Protein AF-D0NWH3-F1 (afdb_monomer_lite)

Sequence (85 aa):
MVKNLATVQVEDLVWRAQAAESEAEFNSCLSMIGLTCPAAENFLRGIDPRAWTLFCAAQQLKLYGWNSTLFSAGPPFHNDNRQVT

Structure (mmCIF, N/CA/C/O backbone):
data_AF-D0NWH3-F1
#
_entry.id   AF-D0NWH3-F1
#
loop_
_atom_site.group_PDB
_atom_site.id
_atom_site.type_symbol
_atom_site.label_atom_id
_atom_site.label_alt_id
_atom_site.label_comp_id
_atom_site.label_asym_id
_atom_site.label_entity_id
_atom_site.label_seq_id
_atom_site.pdbx_PDB_ins_code
_atom_site.Cartn_x
_atom_site.Cartn_y
_atom_site.Cartn_z
_atom_site.occupancy
_atom_site.B_iso_or_equiv
_atom_site.auth_seq_id
_atom_site.auth_comp_id
_atom_site.auth_asym_id
_atom_site.auth_atom_id
_atom_site.pdbx_PDB_model_num
ATOM 1 N N . MET A 1 1 ? 25.671 -14.098 -0.476 1.00 48.28 1 MET A N 1
ATOM 2 C CA . MET A 1 1 ? 24.682 -13.699 -1.499 1.00 48.28 1 MET A CA 1
ATOM 3 C C . MET A 1 1 ? 24.442 -12.205 -1.327 1.00 48.28 1 MET A C 1
ATOM 5 O O . MET A 1 1 ? 23.852 -11.815 -0.329 1.00 48.28 1 MET A O 1
ATOM 9 N N . VAL A 1 2 ? 25.019 -11.364 -2.188 1.00 53.28 2 VAL A N 1
ATOM 10 C CA . VAL A 1 2 ? 24.868 -9.902 -2.088 1.00 53.28 2 VAL A CA 1
ATOM 11 C C . VAL A 1 2 ? 23.485 -9.560 -2.634 1.00 53.28 2 VAL A C 1
ATOM 13 O O . VAL A 1 2 ? 23.241 -9.729 -3.826 1.00 53.28 2 VAL A O 1
ATOM 16 N N . LYS A 1 3 ? 22.552 -9.163 -1.763 1.00 57.34 3 LYS A N 1
ATOM 17 C CA . LYS A 1 3 ? 21.257 -8.640 -2.211 1.00 57.34 3 LYS A CA 1
ATOM 18 C C . LYS A 1 3 ? 21.518 -7.342 -2.974 1.00 57.34 3 LYS A C 1
ATOM 20 O O . LYS A 1 3 ? 22.297 -6.507 -2.518 1.00 57.34 3 LYS A O 1
ATOM 25 N N . ASN A 1 4 ? 20.894 -7.182 -4.137 1.00 72.62 4 ASN A N 1
ATOM 26 C CA . ASN A 1 4 ? 21.005 -5.948 -4.906 1.00 72.62 4 ASN A CA 1
ATOM 27 C C . ASN A 1 4 ? 20.447 -4.794 -4.059 1.00 72.62 4 ASN A C 1
ATOM 29 O O . ASN A 1 4 ? 19.333 -4.901 -3.548 1.00 72.62 4 ASN A O 1
ATOM 33 N N . LEU A 1 5 ? 21.184 -3.693 -3.908 1.00 64.38 5 LEU A N 1
ATOM 34 C CA . LEU A 1 5 ? 20.755 -2.571 -3.060 1.00 64.38 5 LEU A CA 1
ATOM 35 C C . LEU A 1 5 ? 19.375 -2.037 -3.488 1.00 64.38 5 LEU A C 1
ATOM 37 O O . LEU A 1 5 ? 18.525 -1.777 -2.644 1.00 64.38 5 LEU A O 1
ATOM 41 N N . ALA A 1 6 ? 19.120 -2.000 -4.799 1.00 67.56 6 ALA A N 1
ATOM 42 C CA . ALA A 1 6 ? 17.823 -1.637 -5.368 1.00 67.56 6 ALA A CA 1
ATOM 43 C C . ALA A 1 6 ? 16.689 -2.584 -4.931 1.00 67.56 6 ALA A C 1
ATOM 45 O O . ALA A 1 6 ? 15.587 -2.135 -4.640 1.00 67.56 6 ALA A O 1
ATOM 46 N N . THR A 1 7 ? 16.957 -3.892 -4.822 1.00 72.12 7 THR A N 1
ATOM 47 C CA . THR A 1 7 ? 15.945 -4.861 -4.364 1.00 72.12 7 THR A CA 1
ATOM 48 C C . THR A 1 7 ? 15.607 -4.693 -2.886 1.00 72.12 7 THR A C 1
ATOM 50 O O . THR A 1 7 ? 14.447 -4.823 -2.520 1.00 72.12 7 THR A O 1
ATOM 53 N N . VAL A 1 8 ? 16.591 -4.330 -2.055 1.00 74.69 8 VAL A N 1
ATOM 54 C CA . VAL A 1 8 ? 16.378 -4.069 -0.620 1.00 74.69 8 VAL A CA 1
ATOM 55 C C . VAL A 1 8 ? 15.561 -2.791 -0.414 1.00 74.69 8 VAL A C 1
ATOM 57 O O . VAL A 1 8 ? 14.683 -2.755 0.439 1.00 74.69 8 VAL A O 1
ATOM 60 N N . GLN A 1 9 ? 15.811 -1.755 -1.220 1.00 80.31 9 GLN A N 1
ATOM 61 C CA . GLN A 1 9 ? 15.056 -0.499 -1.152 1.00 80.31 9 GLN A CA 1
ATOM 62 C C . GLN A 1 9 ? 13.597 -0.666 -1.589 1.00 80.31 9 GLN A C 1
ATOM 64 O O . GLN A 1 9 ? 12.702 -0.133 -0.941 1.00 80.31 9 GLN A O 1
ATOM 69 N N . VAL A 1 10 ? 13.342 -1.430 -2.655 1.00 83.94 10 VAL A N 1
ATOM 70 C CA . VAL A 1 10 ? 11.967 -1.719 -3.094 1.00 83.94 10 VAL A CA 1
ATOM 71 C C . VAL A 1 10 ? 11.221 -2.547 -2.045 1.00 83.94 10 VAL A C 1
ATOM 73 O O . VAL A 1 10 ? 10.060 -2.261 -1.775 1.00 83.94 10 VAL A O 1
ATOM 76 N N . GLU A 1 11 ? 11.878 -3.526 -1.419 1.00 87.75 11 GLU A N 1
ATOM 77 C CA . GLU A 1 11 ? 11.287 -4.334 -0.344 1.00 87.75 11 GLU A CA 1
ATOM 78 C C . GLU A 1 11 ? 10.863 -3.469 0.858 1.00 87.75 11 GLU A C 1
ATOM 80 O O . GLU A 1 11 ? 9.730 -3.583 1.323 1.00 87.75 11 GLU A O 1
ATOM 85 N N . ASP A 1 12 ? 11.722 -2.549 1.311 1.00 89.25 12 ASP A N 1
ATOM 86 C CA . ASP A 1 12 ? 11.394 -1.608 2.395 1.00 89.25 12 ASP A CA 1
ATOM 87 C C . ASP A 1 12 ? 10.187 -0.722 2.044 1.00 89.25 12 ASP A C 1
ATOM 89 O O . ASP A 1 12 ? 9.254 -0.570 2.835 1.00 89.25 12 ASP A O 1
ATOM 93 N N . LEU A 1 13 ? 10.153 -0.196 0.816 1.00 90.38 13 LEU A N 1
ATOM 94 C CA . LEU A 1 13 ? 9.040 0.624 0.341 1.00 90.38 13 LEU A CA 1
ATOM 95 C C . LEU A 1 13 ? 7.721 -0.157 0.261 1.00 90.38 13 LEU A C 1
ATOM 97 O O . LEU A 1 13 ? 6.666 0.419 0.531 1.00 90.38 13 LEU A O 1
ATOM 101 N N . VAL A 1 14 ? 7.758 -1.451 -0.071 1.00 90.06 14 VAL A N 1
ATOM 102 C CA . VAL A 1 14 ? 6.564 -2.314 -0.082 1.00 90.06 14 VAL A CA 1
ATOM 103 C C . VAL A 1 14 ? 6.027 -2.516 1.333 1.00 90.06 14 VAL A C 1
ATOM 105 O O . VAL A 1 14 ? 4.823 -2.363 1.548 1.00 90.06 14 VAL A O 1
ATOM 108 N N . TRP A 1 15 ? 6.897 -2.784 2.312 1.00 91.50 15 TRP A N 1
ATOM 109 C CA . TRP A 1 15 ? 6.479 -2.900 3.714 1.00 91.50 15 TRP A CA 1
ATOM 110 C C . TRP A 1 15 ? 5.873 -1.600 4.242 1.00 91.50 15 TRP A C 1
ATOM 112 O O . TRP A 1 15 ? 4.849 -1.621 4.926 1.00 91.50 15 TRP A O 1
ATOM 122 N N . ARG A 1 16 ? 6.454 -0.457 3.868 1.00 90.81 16 ARG A N 1
ATOM 123 C CA . ARG A 1 16 ? 5.911 0.862 4.212 1.00 90.81 16 ARG A CA 1
ATOM 124 C C . ARG A 1 16 ? 4.570 1.141 3.540 1.00 90.81 16 ARG A C 1
ATOM 126 O O . ARG A 1 16 ? 3.686 1.686 4.189 1.00 90.81 16 ARG A O 1
ATOM 133 N N . ALA A 1 17 ? 4.391 0.740 2.280 1.00 91.62 17 ALA A N 1
ATOM 134 C CA . ALA A 1 17 ? 3.106 0.855 1.593 1.00 91.62 17 ALA A CA 1
ATOM 135 C C . ALA A 1 17 ? 2.024 0.010 2.284 1.00 91.62 17 ALA A C 1
ATOM 137 O O . ALA A 1 17 ? 0.903 0.474 2.475 1.00 91.62 17 ALA A O 1
ATOM 138 N N . GLN A 1 18 ? 2.364 -1.205 2.717 1.00 90.50 18 GLN A N 1
ATOM 139 C CA . GLN A 1 18 ? 1.452 -2.062 3.472 1.00 90.50 18 GLN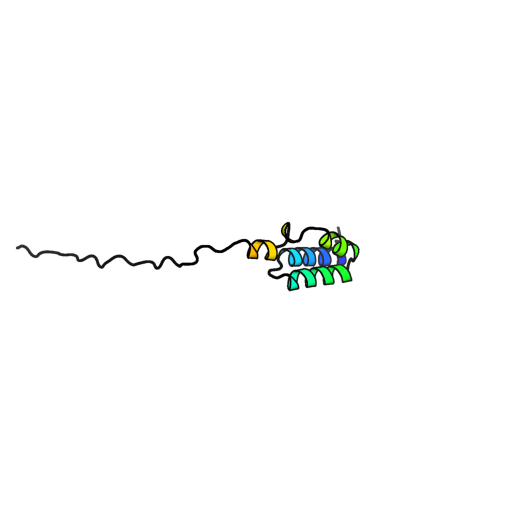 A CA 1
ATOM 140 C C . GLN A 1 18 ? 1.070 -1.456 4.831 1.00 90.50 18 GLN A C 1
ATOM 142 O O . GLN A 1 18 ? -0.102 -1.492 5.208 1.00 90.50 18 GLN A O 1
ATOM 147 N N . ALA A 1 19 ? 2.042 -0.896 5.551 1.00 90.38 19 ALA A N 1
ATOM 148 C CA . ALA A 1 19 ? 1.840 -0.279 6.860 1.00 90.38 19 ALA A CA 1
ATOM 149 C C . ALA A 1 19 ? 1.2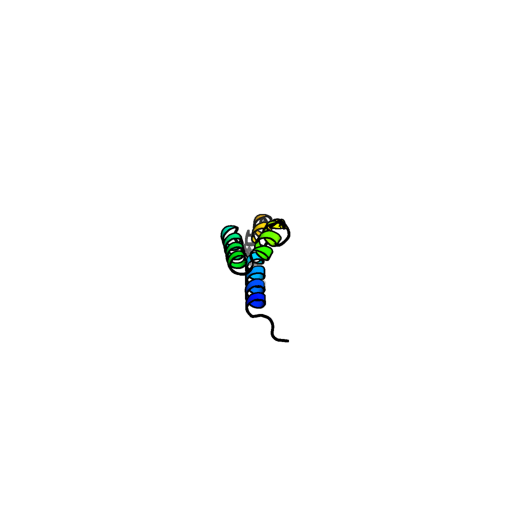47 1.141 6.801 1.00 90.38 19 ALA A C 1
ATOM 151 O O . ALA A 1 19 ? 1.021 1.733 7.852 1.00 90.38 19 ALA A O 1
ATOM 152 N N . ALA A 1 20 ? 1.004 1.691 5.607 1.00 90.12 20 ALA A N 1
ATOM 153 C CA . ALA A 1 20 ? 0.460 3.032 5.446 1.00 90.12 20 ALA A CA 1
ATOM 154 C C . ALA A 1 20 ? -0.880 3.170 6.181 1.00 90.12 20 ALA A C 1
ATOM 156 O O . ALA A 1 20 ? -1.775 2.330 6.029 1.00 90.12 20 ALA A O 1
ATOM 157 N N . GLU A 1 21 ? -1.018 4.252 6.947 1.00 86.75 21 GLU A N 1
ATOM 158 C CA . GLU A 1 21 ? -2.227 4.566 7.720 1.00 86.75 21 GLU A CA 1
ATOM 159 C C . GLU A 1 21 ? -3.177 5.480 6.938 1.00 86.75 21 GLU A C 1
ATOM 161 O O . GLU A 1 21 ? -4.351 5.628 7.288 1.00 86.75 21 GLU A O 1
ATOM 166 N N . SER A 1 22 ? -2.699 6.039 5.823 1.00 87.94 22 SER A N 1
ATOM 167 C CA . SER A 1 22 ? -3.488 6.847 4.900 1.00 87.94 22 SER A CA 1
ATOM 168 C C . SER A 1 22 ? -3.285 6.452 3.437 1.00 87.94 22 SER A C 1
ATOM 170 O O . SER A 1 22 ? -2.233 5.962 3.024 1.00 87.94 22 SER A O 1
ATOM 172 N N . GLU A 1 23 ? -4.294 6.752 2.618 1.00 88.75 23 GLU A N 1
ATOM 173 C CA . GLU A 1 23 ? -4.222 6.580 1.164 1.00 88.75 23 GLU A CA 1
ATOM 174 C C . GLU A 1 23 ? -3.112 7.447 0.535 1.00 88.75 23 GLU A C 1
ATOM 176 O O . GLU A 1 23 ? -2.475 7.047 -0.440 1.00 88.75 23 GLU A O 1
ATOM 181 N N . ALA A 1 24 ? -2.836 8.626 1.102 1.00 89.00 24 ALA A N 1
ATOM 182 C CA . ALA A 1 24 ? -1.776 9.511 0.622 1.00 89.00 24 ALA A CA 1
ATOM 183 C C . ALA A 1 24 ? -0.379 8.899 0.832 1.00 89.00 24 ALA A C 1
ATOM 185 O O . ALA A 1 24 ? 0.446 8.909 -0.084 1.00 89.00 24 ALA A O 1
ATOM 186 N N . GLU A 1 25 ? -0.122 8.324 2.010 1.00 89.12 25 GLU A N 1
ATOM 187 C CA . GLU A 1 25 ? 1.135 7.627 2.309 1.00 89.12 25 GLU A CA 1
ATOM 188 C C . GLU A 1 25 ? 1.329 6.395 1.426 1.00 89.12 25 GLU A C 1
ATOM 190 O O . GLU A 1 25 ? 2.422 6.184 0.894 1.00 89.12 25 GLU A O 1
ATOM 195 N N . PHE A 1 26 ? 0.260 5.626 1.212 1.00 91.62 26 PHE A N 1
ATOM 196 C CA . PHE A 1 26 ? 0.268 4.476 0.314 1.00 91.62 26 PHE A CA 1
ATOM 197 C C . PHE A 1 26 ? 0.667 4.870 -1.115 1.00 91.62 26 PHE A C 1
ATOM 199 O O . PHE A 1 26 ? 1.623 4.326 -1.674 1.00 91.62 26 PHE A O 1
ATOM 206 N N . ASN A 1 27 ? -0.012 5.868 -1.690 1.00 92.00 27 ASN A N 1
ATOM 207 C CA . ASN A 1 27 ? 0.274 6.349 -3.044 1.00 92.00 27 ASN A CA 1
ATOM 208 C C . ASN A 1 27 ? 1.680 6.960 -3.170 1.00 92.00 27 ASN A C 1
ATOM 210 O O . ASN A 1 27 ? 2.333 6.806 -4.207 1.00 92.00 27 ASN A O 1
ATOM 214 N N . SER A 1 28 ? 2.168 7.619 -2.116 1.00 93.50 28 SER A N 1
ATOM 215 C CA . SER A 1 28 ? 3.537 8.140 -2.057 1.00 93.50 28 SER A CA 1
ATOM 216 C C . SER A 1 28 ? 4.570 7.008 -2.113 1.00 93.50 28 SER A C 1
ATOM 218 O O . SER A 1 28 ? 5.499 7.055 -2.924 1.00 93.50 28 SER A O 1
ATOM 220 N N . CYS A 1 29 ? 4.368 5.935 -1.337 1.00 92.56 29 CYS A N 1
ATOM 221 C CA . CYS A 1 29 ? 5.249 4.765 -1.361 1.00 92.56 29 CYS A CA 1
ATOM 222 C C . CYS A 1 29 ? 5.240 4.071 -2.731 1.00 92.56 29 CYS A C 1
ATOM 224 O O . CYS A 1 29 ? 6.308 3.763 -3.259 1.00 92.56 29 CYS A O 1
ATOM 226 N N . LEU A 1 30 ? 4.066 3.892 -3.350 1.00 92.12 30 LEU A N 1
ATOM 227 C CA . LEU A 1 30 ? 3.966 3.331 -4.703 1.00 92.12 30 LEU A CA 1
ATOM 228 C C . LEU A 1 30 ? 4.688 4.184 -5.750 1.00 92.12 30 LEU A C 1
ATOM 230 O O . LEU A 1 30 ? 5.396 3.639 -6.593 1.00 92.12 30 LEU A O 1
ATOM 234 N N . SER A 1 31 ? 4.569 5.509 -5.663 1.00 92.75 31 SER A N 1
ATOM 235 C CA . SER A 1 31 ? 5.263 6.423 -6.578 1.00 92.75 31 SER A CA 1
ATOM 236 C C . SER A 1 31 ? 6.785 6.309 -6.429 1.00 92.75 31 SER A C 1
ATOM 238 O O . SER A 1 31 ? 7.504 6.271 -7.425 1.00 92.75 31 SER A O 1
ATOM 240 N N . MET A 1 32 ? 7.294 6.178 -5.196 1.00 91.56 32 MET A N 1
ATOM 241 C CA . MET A 1 32 ? 8.725 5.941 -4.951 1.00 91.56 32 MET A CA 1
ATOM 242 C C . MET A 1 32 ? 9.201 4.578 -5.469 1.00 91.56 32 MET A C 1
ATOM 244 O O . MET A 1 32 ? 10.310 4.475 -6.001 1.00 91.56 32 MET A O 1
ATOM 248 N N . ILE A 1 33 ? 8.362 3.541 -5.371 1.00 91.06 33 ILE A N 1
ATOM 249 C CA . ILE A 1 33 ? 8.635 2.242 -6.000 1.00 91.06 33 ILE A CA 1
ATOM 250 C C . ILE A 1 33 ? 8.718 2.415 -7.516 1.00 91.06 33 ILE A C 1
ATOM 252 O O . ILE A 1 33 ? 9.663 1.911 -8.115 1.00 91.06 33 ILE A O 1
ATOM 256 N N . GLY A 1 34 ? 7.808 3.178 -8.124 1.00 88.50 34 GLY A N 1
ATOM 257 C CA . GLY A 1 34 ? 7.794 3.483 -9.557 1.00 88.50 34 GLY A CA 1
ATOM 258 C C . GLY A 1 34 ? 9.075 4.130 -10.074 1.00 88.50 34 GLY A C 1
ATOM 259 O O . GLY A 1 34 ? 9.566 3.757 -11.139 1.00 88.50 34 GLY A O 1
ATOM 260 N N . LEU A 1 35 ? 9.680 5.028 -9.289 1.00 88.56 35 LEU A N 1
ATOM 261 C CA . LEU A 1 35 ? 10.967 5.653 -9.626 1.00 88.56 35 LEU A CA 1
ATOM 262 C C . LEU A 1 35 ? 12.123 4.641 -9.708 1.00 88.56 35 LEU A C 1
ATOM 264 O O . LEU A 1 35 ? 13.084 4.871 -10.439 1.00 88.56 35 LEU A O 1
ATOM 268 N N . THR A 1 36 ? 12.034 3.529 -8.973 1.00 86.50 36 THR A N 1
ATOM 269 C CA . THR A 1 36 ? 13.081 2.492 -8.922 1.00 86.50 36 THR A CA 1
ATOM 270 C C . THR A 1 36 ? 12.758 1.300 -9.828 1.00 86.50 36 THR A C 1
ATOM 272 O O . THR A 1 36 ? 13.638 0.743 -10.481 1.00 86.50 36 THR A O 1
ATOM 275 N N . CYS A 1 37 ? 11.491 0.888 -9.865 1.00 86.06 37 CYS A N 1
ATOM 276 C CA . CYS A 1 37 ? 10.983 -0.270 -10.585 1.00 86.06 37 CYS A CA 1
ATOM 277 C C . CYS A 1 37 ? 9.527 -0.026 -11.039 1.00 86.06 37 CYS A C 1
ATOM 279 O O . CYS A 1 37 ? 8.579 -0.415 -10.347 1.00 86.06 37 CYS A O 1
ATOM 281 N N . PRO A 1 38 ? 9.324 0.547 -12.240 1.00 87.19 38 PRO A N 1
ATOM 282 C CA . PRO A 1 38 ? 7.988 0.813 -12.784 1.00 87.19 38 PRO A CA 1
ATOM 283 C C . PRO A 1 38 ? 7.119 -0.445 -12.927 1.00 87.19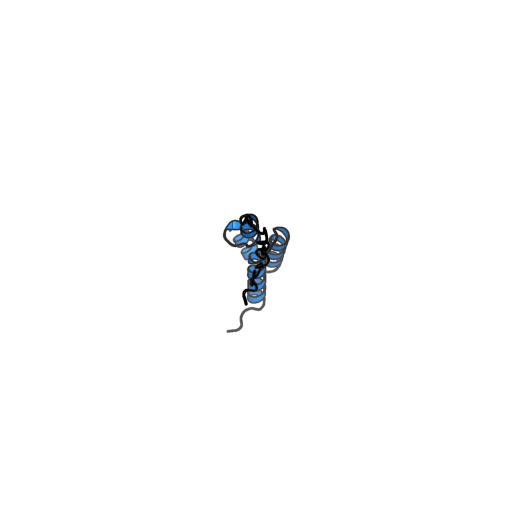 38 PRO A C 1
ATOM 285 O O . PRO A 1 38 ? 5.899 -0.401 -12.788 1.00 87.19 38 PRO A O 1
ATOM 288 N N . ALA A 1 39 ? 7.745 -1.597 -13.194 1.00 86.50 39 ALA A N 1
ATOM 289 C CA . ALA A 1 39 ? 7.042 -2.873 -13.291 1.00 86.50 39 ALA A CA 1
ATOM 290 C C . ALA A 1 39 ? 6.416 -3.291 -11.948 1.00 86.50 39 ALA A C 1
ATOM 292 O O . ALA A 1 39 ? 5.301 -3.809 -11.931 1.00 86.50 39 ALA A O 1
ATOM 293 N N . ALA A 1 40 ? 7.106 -3.029 -10.832 1.00 86.19 40 ALA A N 1
ATOM 294 C CA . ALA A 1 40 ? 6.595 -3.323 -9.498 1.00 86.19 40 ALA A CA 1
ATOM 295 C C . ALA A 1 40 ? 5.433 -2.395 -9.124 1.00 86.19 40 ALA A C 1
ATOM 297 O O . ALA A 1 40 ? 4.431 -2.877 -8.604 1.00 86.19 40 ALA A O 1
ATOM 298 N N . GLU A 1 41 ? 5.513 -1.098 -9.444 1.00 91.56 41 GLU A N 1
ATOM 299 C CA . GLU A 1 41 ? 4.392 -0.172 -9.223 1.00 91.56 41 GLU A CA 1
ATOM 300 C C . GLU A 1 41 ? 3.133 -0.631 -9.972 1.00 91.56 41 GLU A C 1
ATOM 302 O O . GLU A 1 41 ? 2.066 -0.751 -9.370 1.00 91.56 41 GLU A O 1
ATOM 307 N N . ASN A 1 42 ? 3.258 -0.934 -11.269 1.00 90.38 42 ASN A N 1
ATOM 308 C CA . ASN A 1 42 ? 2.125 -1.379 -12.084 1.00 90.38 42 ASN A CA 1
ATOM 309 C C . ASN A 1 42 ? 1.499 -2.673 -11.552 1.00 90.38 42 ASN A C 1
ATOM 311 O O . ASN A 1 42 ? 0.276 -2.802 -11.532 1.00 90.38 42 ASN A O 1
ATOM 315 N N . PHE A 1 43 ? 2.327 -3.616 -11.096 1.00 89.56 43 PHE A N 1
ATOM 316 C CA . PHE A 1 43 ? 1.846 -4.843 -10.471 1.00 89.56 43 PHE A CA 1
ATOM 317 C C . PHE A 1 43 ? 1.078 -4.556 -9.174 1.00 89.56 43 PHE A C 1
ATOM 319 O O . PHE A 1 43 ? -0.046 -5.026 -9.015 1.00 89.56 43 PHE A O 1
ATOM 326 N N . LEU A 1 44 ? 1.645 -3.744 -8.277 1.00 88.88 44 LEU A N 1
ATOM 327 C CA . LEU A 1 44 ? 1.036 -3.422 -6.984 1.00 88.88 44 LEU A CA 1
ATOM 328 C C . LEU A 1 44 ? -0.263 -2.622 -7.129 1.00 88.88 44 LEU A C 1
ATOM 330 O O . LEU A 1 44 ? -1.205 -2.867 -6.381 1.00 88.88 44 LEU A O 1
ATOM 334 N N . ARG A 1 45 ? -0.354 -1.722 -8.117 1.00 89.69 45 ARG A N 1
ATOM 335 C CA . ARG A 1 45 ? -1.607 -1.018 -8.449 1.00 89.69 45 ARG A CA 1
ATOM 336 C C . ARG A 1 45 ? -2.705 -1.950 -8.968 1.00 89.69 45 ARG A C 1
ATOM 338 O O . ARG A 1 45 ? -3.877 -1.599 -8.882 1.00 89.69 45 ARG A O 1
ATOM 345 N N . GLY A 1 46 ? -2.340 -3.109 -9.517 1.00 89.44 46 GLY A N 1
ATOM 346 C CA . GLY A 1 46 ? -3.289 -4.132 -9.957 1.00 89.44 46 GLY A CA 1
ATOM 347 C C . GLY A 1 46 ? -3.869 -4.976 -8.818 1.00 89.44 46 GLY A C 1
ATOM 348 O O . GLY A 1 46 ? -4.854 -5.681 -9.030 1.00 89.44 46 GLY A O 1
ATOM 349 N N . ILE A 1 47 ? -3.280 -4.918 -7.621 1.00 90.31 47 ILE A N 1
ATOM 350 C CA . ILE A 1 47 ? -3.764 -5.635 -6.439 1.00 90.31 47 ILE A CA 1
ATOM 351 C C . ILE A 1 47 ? -4.719 -4.720 -5.675 1.00 90.31 47 ILE A C 1
ATOM 353 O O . ILE A 1 47 ? -4.364 -3.586 -5.365 1.00 90.31 47 ILE A O 1
ATOM 357 N N . ASP A 1 48 ? -5.902 -5.226 -5.314 1.00 87.94 48 ASP A N 1
ATOM 358 C CA . ASP A 1 48 ? -6.853 -4.491 -4.473 1.00 87.94 48 ASP A CA 1
ATOM 359 C C . ASP A 1 48 ? -6.175 -4.044 -3.160 1.00 87.94 48 ASP A C 1
ATOM 361 O O . ASP A 1 48 ? -5.806 -4.905 -2.352 1.00 87.94 48 ASP A O 1
ATOM 365 N N . PRO A 1 49 ? -6.026 -2.726 -2.902 1.00 85.88 49 PRO A N 1
ATOM 366 C CA . PRO A 1 49 ? -5.407 -2.216 -1.680 1.00 85.88 49 PRO A CA 1
ATOM 367 C C . PRO A 1 49 ? -6.068 -2.753 -0.408 1.00 85.88 49 PRO A C 1
ATOM 369 O O . PRO A 1 49 ? -5.394 -2.937 0.606 1.00 85.88 49 PRO A O 1
ATOM 372 N N . ARG A 1 50 ? -7.365 -3.082 -0.444 1.00 84.81 50 ARG A N 1
ATOM 373 C CA . ARG A 1 50 ? -8.086 -3.621 0.722 1.00 84.81 50 ARG A CA 1
ATOM 374 C C . ARG A 1 50 ? -7.584 -4.988 1.170 1.00 84.81 50 ARG A C 1
ATOM 376 O O . ARG A 1 50 ? -7.761 -5.338 2.332 1.00 84.81 50 ARG A O 1
ATOM 383 N N . ALA A 1 51 ? -6.967 -5.750 0.270 1.00 84.94 51 ALA A N 1
ATOM 384 C CA . ALA A 1 51 ? -6.474 -7.088 0.566 1.00 84.94 51 ALA A CA 1
ATOM 385 C C . ALA A 1 51 ? -5.131 -7.088 1.314 1.00 84.94 51 ALA A C 1
ATOM 387 O O . ALA A 1 51 ? -4.752 -8.122 1.862 1.00 84.94 51 ALA A O 1
ATOM 388 N N . TRP A 1 52 ? -4.394 -5.968 1.325 1.00 86.19 52 TRP A N 1
ATOM 389 C CA . TRP A 1 52 ? -3.019 -5.965 1.835 1.00 86.19 52 TRP A CA 1
ATOM 390 C C . TRP A 1 52 ? -2.549 -4.672 2.509 1.00 86.19 52 TRP A C 1
ATOM 392 O O . TRP A 1 52 ? -1.458 -4.685 3.072 1.00 86.19 52 TRP A O 1
ATOM 402 N N . THR A 1 53 ? -3.334 -3.590 2.501 1.00 88.56 53 THR A N 1
ATOM 403 C CA . THR A 1 53 ? -2.963 -2.310 3.134 1.00 88.56 53 THR A CA 1
ATOM 404 C C . THR A 1 53 ? -3.695 -2.083 4.453 1.00 88.56 53 THR A C 1
ATOM 406 O O . THR A 1 53 ? -4.885 -2.385 4.594 1.00 88.56 53 THR A O 1
ATOM 409 N N . LEU A 1 54 ? -2.984 -1.515 5.428 1.00 85.19 54 LEU A N 1
ATOM 410 C CA . LEU A 1 54 ? -3.502 -1.281 6.772 1.00 85.19 54 LEU A CA 1
ATOM 411 C C . LEU A 1 54 ? -4.590 -0.201 6.797 1.00 85.19 54 LEU A C 1
ATOM 413 O O . LEU A 1 54 ? -5.628 -0.417 7.421 1.00 85.19 54 LEU A O 1
ATOM 417 N N . PHE A 1 55 ? -4.411 0.925 6.096 1.00 82.25 55 PHE A N 1
ATOM 418 C CA . PHE A 1 55 ? -5.388 2.026 6.103 1.00 82.25 55 PHE A CA 1
ATOM 419 C C . PHE A 1 55 ? -6.791 1.601 5.649 1.00 82.25 55 PHE A C 1
ATOM 421 O O . PHE A 1 55 ? -7.789 2.085 6.186 1.00 82.25 55 PHE A O 1
ATOM 428 N N . CYS A 1 56 ? -6.886 0.665 4.699 1.00 81.69 56 CYS A N 1
ATOM 429 C CA . CYS A 1 56 ? -8.166 0.118 4.253 1.00 81.69 56 CYS A CA 1
ATOM 430 C C . CYS A 1 56 ? -8.863 -0.700 5.350 1.00 81.69 56 CYS A C 1
ATOM 432 O O . CYS A 1 56 ? -10.086 -0.644 5.474 1.00 81.69 56 CYS A O 1
ATOM 434 N N . ALA A 1 57 ? -8.099 -1.450 6.149 1.00 74.00 57 ALA A N 1
ATOM 435 C CA . ALA A 1 57 ? -8.619 -2.260 7.249 1.00 74.00 57 ALA A CA 1
ATOM 436 C C . ALA A 1 57 ? -8.940 -1.412 8.491 1.00 74.00 57 ALA A C 1
ATOM 438 O O . ALA A 1 57 ? -9.974 -1.612 9.133 1.00 74.00 57 ALA A O 1
ATOM 439 N N . ALA A 1 58 ? -8.09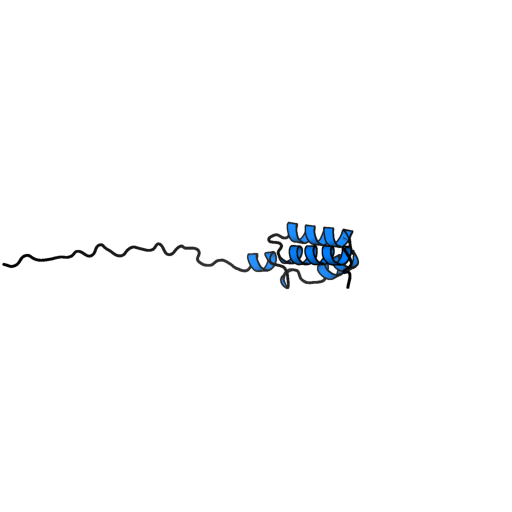9 -0.421 8.798 1.00 69.44 58 ALA A N 1
ATOM 440 C CA . ALA A 1 58 ? -8.275 0.488 9.927 1.00 69.44 58 ALA A CA 1
ATOM 441 C C . ALA A 1 58 ? -9.592 1.279 9.834 1.00 69.44 58 ALA A C 1
ATOM 443 O O . ALA A 1 58 ? -10.273 1.465 10.839 1.00 69.44 58 ALA A O 1
ATOM 444 N N . GLN A 1 59 ? -10.010 1.667 8.625 1.00 65.69 59 GLN A N 1
ATOM 445 C CA . GLN A 1 59 ? -11.295 2.342 8.398 1.00 65.69 59 GLN A CA 1
ATOM 446 C C . GLN A 1 59 ? -12.522 1.429 8.590 1.00 65.69 59 GLN A C 1
ATOM 448 O O . GLN A 1 59 ? -13.630 1.927 8.794 1.00 65.69 59 GLN A O 1
ATOM 453 N N . GLN A 1 60 ? -12.356 0.103 8.524 1.00 62.91 60 GLN A N 1
ATOM 454 C CA . GLN A 1 60 ? -13.455 -0.861 8.683 1.00 62.91 60 GLN A CA 1
ATOM 455 C C . GLN A 1 60 ? -13.676 -1.286 10.138 1.00 62.91 60 GLN A C 1
ATOM 457 O O . GLN A 1 60 ? -14.792 -1.659 10.511 1.00 62.91 60 GLN A O 1
ATOM 462 N N . LEU A 1 61 ? -12.648 -1.185 10.982 1.00 60.62 61 LEU A N 1
ATOM 463 C CA . LEU A 1 61 ? -12.770 -1.390 12.420 1.00 60.62 61 LEU A CA 1
ATOM 464 C C . LEU A 1 61 ? -13.380 -0.144 13.064 1.00 60.62 61 LEU A C 1
ATOM 466 O O . LEU A 1 61 ? -12.694 0.724 13.600 1.00 60.62 61 LEU A O 1
ATOM 470 N N . LYS A 1 62 ? -14.715 -0.076 13.073 1.00 54.72 62 LYS A N 1
ATOM 471 C CA . LYS A 1 62 ? -15.408 0.745 14.066 1.00 54.72 62 LYS A CA 1
ATOM 472 C C . LYS A 1 62 ? -14.985 0.233 15.439 1.00 54.72 62 LYS A C 1
ATOM 474 O O . LYS A 1 62 ? -15.381 -0.860 15.840 1.00 54.72 62 LYS A O 1
ATOM 479 N N . LEU A 1 63 ? -14.188 1.025 16.152 1.00 60.06 63 LEU A N 1
ATOM 480 C CA . LEU A 1 63 ? -13.912 0.842 17.574 1.00 60.06 63 LEU A CA 1
ATOM 481 C C . LEU A 1 63 ? -15.221 1.071 18.343 1.00 60.06 63 LEU A C 1
ATOM 483 O O . LEU A 1 63 ? -15.450 2.121 18.943 1.00 60.06 63 LEU A O 1
ATOM 487 N N . TYR A 1 64 ? -16.137 0.109 18.270 1.00 57.91 64 TYR A N 1
ATOM 488 C CA . TYR A 1 64 ? -17.310 0.082 19.120 1.00 57.91 64 TYR A CA 1
ATOM 489 C C . TYR A 1 64 ? -16.819 -0.125 20.554 1.00 57.91 64 TYR A C 1
ATOM 491 O O . TYR A 1 64 ? -16.503 -1.241 20.951 1.00 57.91 64 TYR A O 1
ATOM 499 N N . GLY A 1 65 ? -16.745 0.964 21.321 1.00 54.88 65 GLY A N 1
ATOM 500 C CA . GLY A 1 65 ? -16.675 0.882 22.776 1.00 54.88 65 GLY A CA 1
ATOM 501 C C . GLY A 1 65 ? -15.400 1.368 23.459 1.00 54.88 65 GLY A C 1
ATOM 502 O O . GLY A 1 65 ? -15.108 0.857 24.532 1.00 54.88 65 GLY A O 1
ATOM 503 N N . TRP A 1 66 ? -14.711 2.415 22.983 1.00 52.56 66 TRP A N 1
ATOM 504 C CA . TRP A 1 66 ? -13.893 3.227 23.910 1.00 52.56 66 TRP A CA 1
ATOM 505 C C . TRP A 1 66 ? -14.788 4.133 24.781 1.00 52.56 66 TRP A C 1
ATOM 507 O O . TRP A 1 66 ? -14.576 5.333 24.912 1.00 52.56 66 TRP A O 1
ATOM 517 N N . ASN A 1 67 ? -15.838 3.558 25.370 1.00 52.56 67 ASN A N 1
ATOM 518 C CA . ASN A 1 67 ? -16.297 4.040 26.657 1.00 52.56 67 ASN A CA 1
ATOM 519 C C . ASN A 1 67 ? -15.373 3.339 27.634 1.00 52.56 67 ASN A C 1
ATOM 521 O O . ASN A 1 67 ? -15.524 2.141 27.872 1.00 52.56 67 ASN A O 1
ATOM 525 N N . SER A 1 68 ? -14.383 4.067 28.144 1.00 55.53 68 SER A N 1
ATOM 526 C CA . SER A 1 68 ? -13.724 3.669 29.375 1.00 55.53 68 SER A CA 1
ATOM 527 C C . SER A 1 68 ? -14.821 3.207 30.330 1.00 55.53 68 SER A C 1
ATOM 529 O O . SER A 1 68 ? -15.742 3.959 30.650 1.00 55.53 68 SER A O 1
ATOM 531 N N . THR A 1 69 ? -14.781 1.943 30.742 1.00 54.25 69 THR A N 1
ATOM 532 C CA . THR A 1 69 ? -15.448 1.536 31.971 1.00 54.25 69 THR A CA 1
ATOM 533 C C . THR A 1 69 ? -14.901 2.471 33.036 1.00 54.25 69 THR A C 1
ATOM 535 O O . THR A 1 69 ? -13.786 2.280 33.520 1.00 54.25 69 THR A O 1
ATOM 538 N N . LEU A 1 70 ? -15.646 3.540 33.336 1.00 55.34 70 LEU A N 1
ATOM 539 C CA . LEU A 1 70 ? -15.506 4.274 34.576 1.00 55.34 70 LEU A CA 1
ATOM 540 C C . LEU A 1 70 ? -15.573 3.192 35.639 1.00 55.34 70 LEU A C 1
ATOM 542 O O . LEU A 1 70 ? -16.603 2.537 35.808 1.00 55.34 70 LEU A O 1
ATOM 546 N N . PHE A 1 71 ? -14.432 2.936 36.268 1.00 54.62 71 PHE A N 1
ATOM 547 C CA . PHE A 1 71 ? -14.357 2.082 37.430 1.00 54.62 71 PHE A CA 1
ATOM 548 C C . PHE A 1 71 ? -15.180 2.802 38.494 1.00 54.62 71 PHE A C 1
ATOM 550 O O . PHE A 1 71 ? -14.688 3.693 39.183 1.00 54.62 71 PHE A O 1
ATOM 557 N N . SER A 1 72 ? -16.479 2.510 38.544 1.00 53.97 72 SER A N 1
ATOM 558 C CA . SER A 1 72 ? -17.333 2.978 39.618 1.00 53.97 72 SER A CA 1
ATOM 559 C C . SER A 1 72 ? -16.834 2.246 40.850 1.00 53.97 72 SER A C 1
ATOM 561 O O . SER A 1 72 ? -17.172 1.083 41.064 1.00 53.97 72 SER A O 1
ATOM 563 N N . ALA A 1 73 ? -15.961 2.901 41.616 1.00 58.78 73 ALA A N 1
ATOM 564 C CA . ALA A 1 73 ? -15.661 2.484 42.970 1.00 58.78 73 ALA A CA 1
ATOM 565 C C . ALA A 1 73 ? -17.015 2.358 43.678 1.00 58.78 73 ALA A C 1
ATOM 567 O O . ALA A 1 73 ? -17.744 3.339 43.833 1.00 58.78 73 ALA A O 1
ATOM 568 N N . GLY A 1 74 ? -17.400 1.113 43.965 1.00 50.03 74 GLY A N 1
ATOM 569 C CA . GLY A 1 74 ? -18.618 0.791 44.690 1.00 50.03 74 GLY A CA 1
ATOM 570 C C . GLY A 1 74 ? -18.660 1.512 46.042 1.00 50.03 74 GLY A C 1
ATOM 571 O O . GLY A 1 74 ? -17.638 2.019 46.509 1.00 50.03 74 GLY A O 1
ATOM 572 N N . PRO A 1 75 ? -19.852 1.592 46.651 1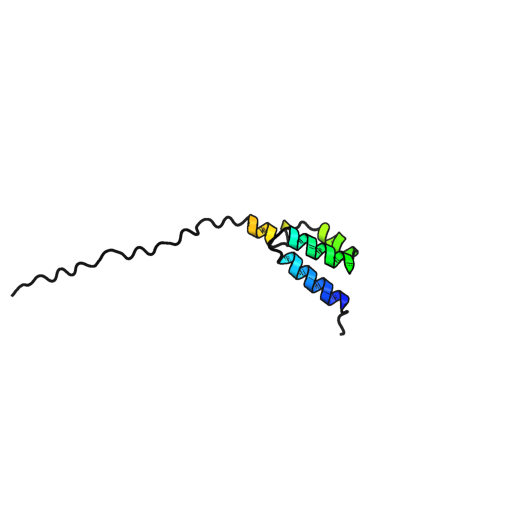.00 56.34 75 PRO A N 1
ATOM 573 C CA . PRO A 1 75 ? -20.156 2.517 47.737 1.00 56.34 75 PRO A CA 1
ATOM 574 C C . PRO A 1 75 ? -19.253 2.294 48.961 1.00 56.34 75 PRO A C 1
ATOM 576 O O . PRO A 1 75 ? -18.732 1.191 49.147 1.00 56.34 75 PRO A O 1
ATOM 579 N N . PRO A 1 76 ? -19.078 3.312 49.826 1.00 52.59 76 PRO A N 1
ATOM 580 C CA . PRO A 1 76 ? -18.320 3.144 51.055 1.00 52.59 76 PRO A CA 1
ATOM 581 C C . PRO A 1 76 ? -18.988 2.053 51.893 1.00 52.59 76 PRO A C 1
ATOM 583 O O . PRO A 1 76 ? -20.165 2.154 52.239 1.00 52.59 76 PRO A O 1
ATOM 586 N N . PHE A 1 77 ? -18.238 0.999 52.212 1.00 49.88 77 PHE A N 1
ATOM 587 C CA . PHE A 1 77 ? -18.642 0.036 53.225 1.00 49.88 77 PHE A CA 1
ATOM 588 C C . PHE A 1 77 ? -18.872 0.798 54.533 1.00 49.88 77 PHE A C 1
ATOM 590 O O . PHE A 1 77 ? -17.929 1.246 55.186 1.00 49.88 77 PHE A O 1
ATOM 597 N N . HIS A 1 78 ? -20.139 0.979 54.898 1.00 53.03 78 HIS A N 1
ATOM 598 C CA . HIS A 1 78 ? -20.528 1.471 56.206 1.00 53.03 78 HIS A CA 1
ATOM 599 C C . HIS A 1 78 ? -20.320 0.315 57.188 1.00 53.03 78 HIS A C 1
ATOM 601 O O . HIS A 1 78 ?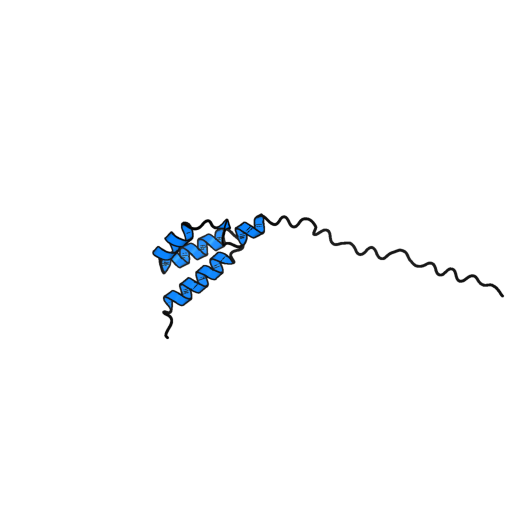 -21.125 -0.610 57.258 1.00 53.03 78 HIS A O 1
ATOM 607 N N . ASN A 1 79 ? -19.173 0.314 57.871 1.00 48.69 79 ASN A N 1
ATOM 608 C CA . ASN A 1 79 ? -18.903 -0.639 58.938 1.00 48.69 79 ASN A CA 1
ATOM 609 C C . ASN A 1 79 ? -19.660 -0.182 60.190 1.00 48.69 79 ASN A C 1
ATOM 611 O O . ASN A 1 79 ? -19.164 0.617 60.983 1.00 48.69 79 ASN A O 1
ATOM 615 N N . ASP A 1 80 ? -20.894 -0.653 60.307 1.00 51.47 80 ASP A N 1
ATOM 616 C CA . ASP A 1 80 ? -21.798 -0.406 61.425 1.00 51.47 80 ASP A CA 1
ATOM 617 C C . ASP A 1 80 ? -21.397 -1.313 62.605 1.00 51.47 80 ASP A C 1
ATOM 619 O O . ASP A 1 80 ? -22.057 -2.301 62.935 1.00 51.47 80 ASP A O 1
ATOM 623 N N . ASN A 1 81 ? -20.246 -1.020 63.222 1.00 50.19 81 ASN A N 1
ATOM 624 C CA . ASN A 1 81 ? -19.840 -1.673 64.465 1.00 50.19 81 ASN A CA 1
ATOM 625 C C . ASN A 1 81 ? -20.613 -1.038 65.626 1.00 50.19 81 ASN A C 1
ATOM 627 O O . ASN A 1 81 ? -20.148 -0.117 66.302 1.00 50.19 81 ASN A O 1
ATOM 631 N N . ARG A 1 82 ? -21.824 -1.562 65.832 1.00 48.12 82 ARG A N 1
ATOM 632 C CA . ARG A 1 82 ? -22.624 -1.369 67.041 1.00 48.12 82 ARG A CA 1
ATOM 633 C C . ARG A 1 82 ? -21.764 -1.610 68.281 1.00 48.12 82 ARG A C 1
ATOM 635 O O . ARG A 1 82 ? -21.234 -2.700 68.477 1.00 48.12 82 ARG A O 1
ATOM 642 N N . GLN A 1 83 ? -21.709 -0.604 69.148 1.00 50.84 83 GLN A N 1
ATOM 643 C CA . GLN A 1 83 ? -21.424 -0.818 70.559 1.00 50.84 83 GLN A CA 1
ATOM 644 C C . GLN A 1 83 ? -22.484 -1.737 71.161 1.00 50.84 83 GLN A C 1
ATOM 646 O O . GLN A 1 83 ? -23.664 -1.399 71.084 1.00 50.84 83 GLN A O 1
ATOM 651 N N . VAL A 1 84 ? -22.072 -2.827 71.812 1.00 45.75 84 VAL A N 1
ATOM 652 C CA . VAL A 1 84 ? -22.832 -3.432 72.912 1.00 45.75 84 VAL A CA 1
ATOM 653 C C . VAL A 1 84 ? -21.847 -4.038 73.924 1.00 45.75 84 VAL A C 1
ATOM 655 O O . VAL A 1 84 ? -21.212 -5.046 73.631 1.00 45.75 84 VAL A O 1
ATOM 658 N N . THR A 1 85 ? -21.783 -3.353 75.075 1.00 49.03 85 THR A N 1
ATOM 659 C CA . THR A 1 85 ? -21.373 -3.743 76.449 1.00 49.03 85 THR A CA 1
ATOM 660 C C . THR A 1 85 ? -20.004 -4.350 76.706 1.00 49.03 85 THR A C 1
ATOM 662 O O . THR A 1 85 ? -19.798 -5.529 76.352 1.00 49.03 85 THR A O 1
#

Foldseek 3Di:
DDDDPLVVLLVVLVVQLQADLDPVSNVVSLVVNCVSPVPVSVVVVPDDCCVRHDNNVVVVPPPPDPPPPPPPPDDPPPPPPDDDD

Organism: Phytophthora infestans (strain T30-4) (NCBI:txid403677)

Secondary structure (DSSP, 8-state):
----HHHHHHHHHHHHHHT-SSHHHHHHHHHHHHHH-HHHHHHHHTS-GGGT-HHHHHTT---TT--------PPP---------

Radius of gyration: 26.94 Å; chains: 1; bounding box: 48×23×90 Å

pLDDT: mean 74.9, std 16.58, range [45.75, 93.5]